Protein AF-A0A7W6DR89-F1 (afdb_monomer)

Radius of gyration: 9.44 Å; Cα contacts (8 Å, |Δi|>4): 34; chains: 1; bounding box: 13×13×31 Å

Structure (mmCIF, N/CA/C/O backbone):
data_AF-A0A7W6DR89-F1
#
_entry.id   AF-A0A7W6DR89-F1
#
loop_
_atom_site.group_PDB
_atom_site.id
_atom_site.type_symbol
_atom_site.label_atom_id
_atom_site.label_alt_id
_atom_site.label_comp_id
_atom_site.label_asym_id
_atom_site.label_entity_id
_atom_site.label_seq_id
_atom_site.pdbx_PDB_ins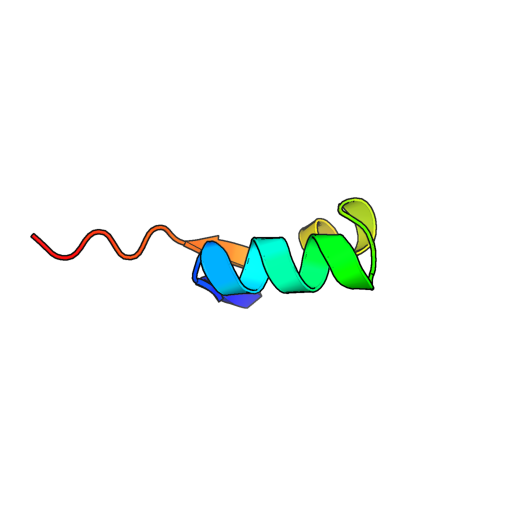_code
_atom_site.Cartn_x
_atom_site.Cartn_y
_atom_site.Cartn_z
_atom_site.occupancy
_atom_site.B_iso_or_equiv
_atom_site.auth_seq_id
_atom_site.auth_comp_id
_atom_site.auth_asym_id
_atom_site.auth_atom_id
_atom_site.pdbx_PDB_model_num
ATOM 1 N N . MET A 1 1 ? -5.079 -6.808 1.078 1.00 90.19 1 MET A N 1
ATOM 2 C CA . MET A 1 1 ? -4.274 -7.111 2.284 1.00 90.19 1 MET A CA 1
ATOM 3 C C . MET A 1 1 ? -4.130 -5.853 3.123 1.00 90.19 1 MET A C 1
ATOM 5 O O . MET A 1 1 ? -3.789 -4.815 2.567 1.00 90.19 1 MET A O 1
ATOM 9 N N . LEU A 1 2 ? -4.418 -5.915 4.425 1.00 92.31 2 LEU A N 1
ATOM 10 C CA . LEU A 1 2 ? -4.259 -4.752 5.304 1.00 92.31 2 LEU A CA 1
ATOM 11 C C . LEU A 1 2 ? -2.773 -4.467 5.520 1.00 92.31 2 LEU A C 1
ATOM 13 O O . LEU A 1 2 ? -2.016 -5.376 5.855 1.00 92.31 2 LEU A O 1
ATOM 17 N N . VAL A 1 3 ? -2.365 -3.217 5.330 1.00 92.06 3 VAL A N 1
ATOM 18 C CA . VAL A 1 3 ? -0.981 -2.775 5.545 1.00 92.06 3 VAL A CA 1
ATOM 19 C C . VAL A 1 3 ? -0.962 -1.431 6.270 1.00 92.06 3 VAL A C 1
ATOM 21 O O . VAL A 1 3 ? -1.866 -0.621 6.059 1.00 92.06 3 VAL A O 1
ATOM 24 N N . PRO A 1 4 ? 0.047 -1.146 7.108 1.00 94.56 4 PRO A N 1
ATOM 25 C CA . PRO A 1 4 ? 0.242 0.191 7.658 1.00 94.56 4 PRO A CA 1
ATOM 26 C C . PRO A 1 4 ? 0.277 1.250 6.552 1.00 94.56 4 PRO A C 1
ATOM 28 O O . PRO A 1 4 ? 0.856 1.005 5.493 1.00 94.56 4 PRO A O 1
ATOM 31 N N . LEU A 1 5 ? -0.283 2.435 6.807 1.00 92.56 5 LEU A N 1
ATOM 32 C CA . LEU A 1 5 ? -0.282 3.537 5.835 1.00 92.56 5 LEU A CA 1
ATOM 33 C C . LEU A 1 5 ? 1.123 3.823 5.272 1.00 92.56 5 LEU A C 1
ATOM 35 O O . LEU A 1 5 ? 1.280 3.920 4.062 1.00 92.56 5 LEU A O 1
ATOM 39 N N . ILE A 1 6 ? 2.151 3.831 6.125 1.00 93.38 6 ILE A N 1
ATOM 40 C CA . ILE A 1 6 ? 3.545 4.052 5.703 1.00 93.38 6 ILE A CA 1
ATOM 41 C C . ILE A 1 6 ? 4.049 2.988 4.709 1.00 93.38 6 ILE A C 1
ATOM 43 O O . ILE A 1 6 ? 4.767 3.285 3.752 1.00 93.38 6 ILE A O 1
ATOM 47 N N . ALA A 1 7 ? 3.635 1.732 4.895 1.00 94.25 7 ALA A N 1
ATOM 48 C CA . ALA A 1 7 ? 3.973 0.646 3.986 1.00 94.25 7 ALA A CA 1
ATOM 49 C C . ALA A 1 7 ? 3.196 0.777 2.670 1.00 94.25 7 ALA A C 1
ATOM 51 O O . ALA A 1 7 ? 3.764 0.574 1.600 1.00 94.25 7 ALA A O 1
ATOM 52 N N . PHE A 1 8 ? 1.920 1.170 2.735 1.00 95.88 8 PHE A N 1
ATOM 53 C CA . PHE A 1 8 ? 1.110 1.434 1.547 1.00 95.88 8 PHE A CA 1
ATOM 54 C C . PHE A 1 8 ? 1.715 2.534 0.668 1.00 95.88 8 PHE A C 1
ATOM 56 O O . PHE A 1 8 ? 1.789 2.366 -0.547 1.00 95.88 8 PHE A O 1
ATOM 63 N N . GLU A 1 9 ? 2.177 3.633 1.267 1.00 95.50 9 GLU A N 1
ATOM 64 C CA . GLU A 1 9 ? 2.828 4.735 0.548 1.00 95.50 9 GLU A CA 1
ATOM 65 C C . GLU A 1 9 ? 4.126 4.279 -0.121 1.00 95.50 9 GLU A C 1
ATOM 67 O O . GLU A 1 9 ? 4.358 4.572 -1.293 1.00 95.50 9 GLU A O 1
ATOM 72 N N . THR A 1 10 ? 4.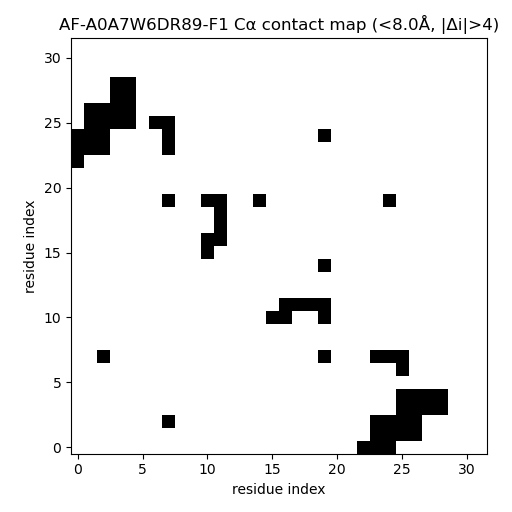928 3.478 0.584 1.00 96.62 10 THR A N 1
ATOM 73 C CA . THR A 1 10 ? 6.166 2.907 0.035 1.00 96.62 10 THR A CA 1
ATOM 74 C C . THR A 1 10 ? 5.874 2.011 -1.173 1.00 96.62 10 THR A C 1
ATOM 76 O O . THR A 1 10 ? 6.478 2.173 -2.230 1.00 96.62 10 THR A O 1
ATOM 79 N N . ILE A 1 11 ? 4.903 1.100 -1.058 1.00 95.50 11 ILE A N 1
ATOM 80 C CA . ILE A 1 11 ? 4.491 0.211 -2.155 1.00 95.50 11 ILE A CA 1
ATOM 81 C C . ILE A 1 11 ? 3.933 1.020 -3.333 1.00 95.50 11 ILE A C 1
ATOM 83 O O . ILE A 1 11 ? 4.275 0.743 -4.480 1.00 95.50 11 ILE A O 1
ATOM 87 N N . SER A 1 12 ? 3.106 2.031 -3.057 1.00 96.88 12 SER A N 1
ATOM 88 C CA . SER A 1 12 ? 2.524 2.905 -4.085 1.00 96.88 12 SER A CA 1
ATOM 89 C C . SER A 1 12 ? 3.591 3.701 -4.831 1.00 96.88 12 SER A C 1
ATOM 91 O O . SER A 1 12 ? 3.474 3.886 -6.036 1.00 96.88 12 SER A O 1
ATOM 93 N N . SER A 1 13 ? 4.644 4.136 -4.137 1.00 97.25 13 SER A N 1
ATOM 94 C CA . SER A 1 13 ? 5.778 4.844 -4.737 1.00 97.25 13 SER A CA 1
ATOM 95 C C . SER A 1 13 ? 6.608 3.939 -5.656 1.00 97.25 13 SER A C 1
ATOM 97 O O . SER A 1 13 ? 7.016 4.358 -6.735 1.00 97.25 13 SER A O 1
ATOM 99 N N . VAL A 1 14 ? 6.814 2.674 -5.268 1.00 97.75 14 VAL A N 1
ATOM 100 C CA . VAL A 1 14 ? 7.631 1.719 -6.039 1.00 97.75 14 VAL A CA 1
ATOM 101 C C . VAL A 1 14 ? 6.872 1.124 -7.228 1.00 97.75 14 VAL A C 1
ATOM 103 O O . VAL A 1 14 ? 7.433 0.991 -8.312 1.00 97.75 14 VAL A O 1
ATOM 106 N N . TYR A 1 15 ? 5.607 0.748 -7.034 1.00 95.69 15 TYR A N 1
ATOM 107 C CA . TYR A 1 15 ? 4.835 -0.043 -8.003 1.00 95.69 15 TYR A CA 1
ATOM 108 C C . TYR A 1 15 ? 3.649 0.709 -8.621 1.00 95.69 15 TYR A C 1
ATOM 110 O O . TYR A 1 15 ? 2.982 0.190 -9.517 1.00 95.69 15 TYR A O 1
ATOM 118 N N . GLY A 1 16 ? 3.376 1.928 -8.159 1.00 96.25 16 GLY A N 1
ATOM 119 C CA . GLY A 1 16 ? 2.247 2.740 -8.590 1.00 96.25 16 GLY A CA 1
ATOM 120 C C . GLY A 1 16 ? 0.999 2.551 -7.727 1.00 96.25 16 GLY A C 1
ATOM 121 O O . GLY A 1 16 ? 0.720 1.483 -7.176 1.00 96.25 16 GLY A O 1
ATOM 122 N N . GLU A 1 17 ? 0.203 3.615 -7.642 1.00 94.38 17 GLU A N 1
ATOM 123 C CA . GLU A 1 17 ? -1.002 3.665 -6.812 1.00 94.38 17 GLU A CA 1
ATOM 124 C C . GLU A 1 17 ? -2.067 2.648 -7.253 1.00 94.38 17 GLU A C 1
ATOM 126 O O . GLU A 1 17 ? -2.686 2.000 -6.410 1.00 94.38 17 GLU A O 1
ATOM 131 N N . SER A 1 18 ? -2.259 2.458 -8.564 1.00 96.25 18 SER A N 1
ATOM 132 C CA . SER A 1 18 ? -3.219 1.479 -9.096 1.00 96.25 18 SER A CA 1
ATOM 133 C C . SER A 1 18 ? -2.870 0.059 -8.663 1.00 96.25 18 SER A C 1
ATOM 135 O O . SER A 1 18 ? -3.738 -0.659 -8.173 1.00 96.25 18 SER A O 1
ATOM 137 N N . PHE A 1 19 ? -1.593 -0.320 -8.768 1.00 95.81 19 PHE A N 1
ATOM 138 C CA . PHE A 1 19 ? -1.108 -1.610 -8.284 1.00 95.81 19 PHE A CA 1
ATOM 139 C C . PHE A 1 19 ? -1.323 -1.740 -6.775 1.0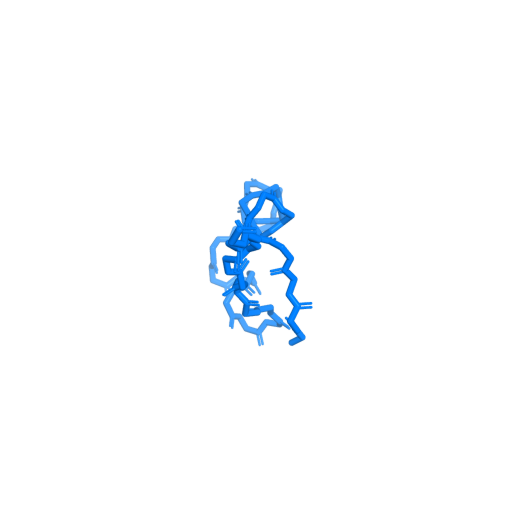0 95.81 19 PHE A C 1
ATOM 141 O O . PHE A 1 19 ? -1.850 -2.749 -6.302 1.0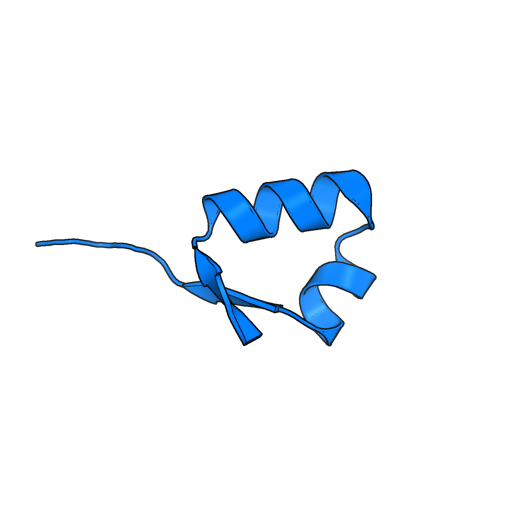0 95.81 19 PHE A O 1
ATOM 148 N N . ALA A 1 20 ? -0.96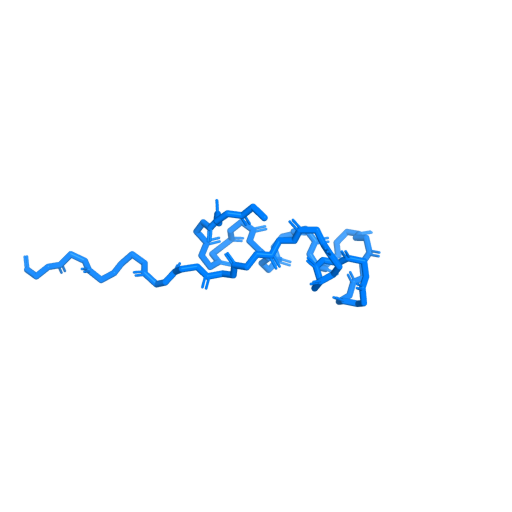7 -0.701 -6.015 1.00 96.50 20 ALA A N 1
ATOM 149 C CA . ALA A 1 20 ? -1.103 -0.727 -4.570 1.00 96.50 20 ALA A CA 1
ATOM 150 C C . ALA A 1 20 ? -2.566 -0.899 -4.129 1.00 96.50 20 ALA A C 1
ATOM 152 O O . ALA A 1 20 ? -2.846 -1.719 -3.259 1.00 96.50 20 ALA A O 1
ATOM 153 N N . LYS A 1 21 ? -3.512 -0.204 -4.770 1.00 95.00 21 LYS A N 1
ATOM 154 C CA . LYS A 1 21 ? -4.953 -0.299 -4.478 1.00 95.00 21 LYS A CA 1
ATOM 155 C C . LYS A 1 21 ? -5.577 -1.641 -4.863 1.00 95.00 21 LYS A C 1
ATOM 157 O O . LYS A 1 21 ? -6.555 -2.041 -4.238 1.00 95.00 21 LYS A O 1
ATOM 162 N N . THR A 1 22 ? -5.039 -2.342 -5.863 1.00 97.38 22 THR A N 1
ATOM 163 C CA . THR A 1 22 ? -5.524 -3.680 -6.242 1.00 97.38 22 THR A CA 1
ATOM 164 C C . THR A 1 22 ? -5.254 -4.711 -5.146 1.00 97.38 22 THR A C 1
ATOM 166 O O . THR A 1 22 ? -6.097 -5.567 -4.885 1.00 97.38 22 THR A O 1
ATOM 169 N N . TRP A 1 23 ? -4.094 -4.629 -4.489 1.00 94.56 23 TRP A N 1
ATOM 170 C CA . TRP A 1 23 ? -3.616 -5.685 -3.588 1.00 94.56 23 TRP A CA 1
ATOM 171 C C . TRP A 1 23 ? -3.628 -5.293 -2.107 1.00 94.56 23 TRP A C 1
ATOM 173 O O . TRP A 1 23 ? -3.734 -6.160 -1.230 1.00 94.56 23 TRP A O 1
ATOM 183 N N . PHE A 1 24 ? -3.569 -3.999 -1.797 1.00 94.56 24 PHE A N 1
ATOM 184 C CA . PHE A 1 24 ? -3.363 -3.484 -0.449 1.00 94.56 24 PHE A CA 1
ATOM 185 C C . PHE A 1 24 ? -4.430 -2.465 -0.047 1.00 94.56 24 PHE A C 1
ATOM 187 O O . PHE A 1 24 ? -4.939 -1.692 -0.852 1.00 94.56 24 PHE A O 1
ATOM 194 N N . GLN A 1 25 ? -4.759 -2.464 1.241 1.00 92.88 25 GLN A N 1
ATOM 195 C CA . GL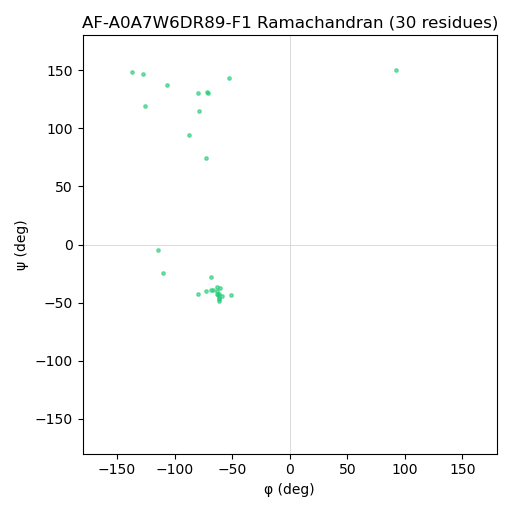N A 1 25 ? -5.654 -1.493 1.859 1.00 92.88 25 GLN A CA 1
ATOM 196 C C . GLN A 1 25 ? -4.920 -0.859 3.046 1.00 92.88 25 GLN A C 1
ATOM 198 O O . GLN A 1 25 ? -4.524 -1.591 3.961 1.00 92.88 25 GLN A O 1
ATOM 203 N N . PRO A 1 26 ? -4.698 0.469 3.043 1.00 93.31 26 PRO A N 1
ATOM 204 C CA . PRO A 1 26 ? -3.981 1.130 4.119 1.00 93.31 26 PRO A CA 1
ATOM 205 C C . PRO A 1 26 ? -4.839 1.177 5.382 1.00 93.31 26 PRO A C 1
ATOM 207 O O . PRO A 1 26 ? -5.988 1.619 5.355 1.00 93.31 26 PRO A O 1
ATOM 210 N N . ILE A 1 27 ? -4.255 0.783 6.508 1.00 91.69 27 ILE A N 1
ATOM 211 C CA . ILE A 1 27 ? -4.814 1.017 7.835 1.00 91.69 27 ILE A CA 1
ATOM 212 C C . ILE A 1 27 ? -4.016 2.111 8.535 1.00 91.69 27 ILE A C 1
ATOM 214 O O . ILE A 1 27 ? -2.782 2.152 8.488 1.00 91.69 27 ILE A O 1
ATOM 218 N N . LYS A 1 28 ? -4.731 3.014 9.2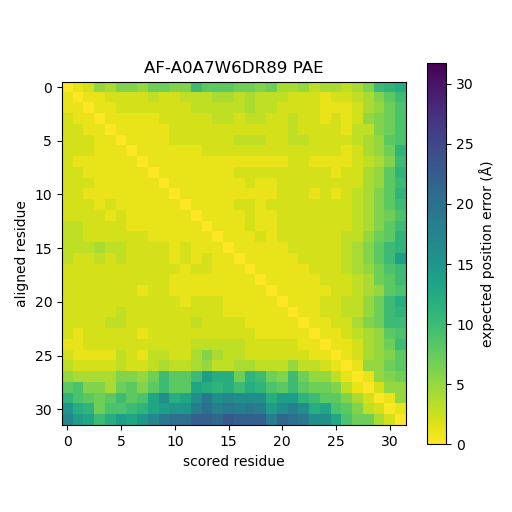07 1.00 82.31 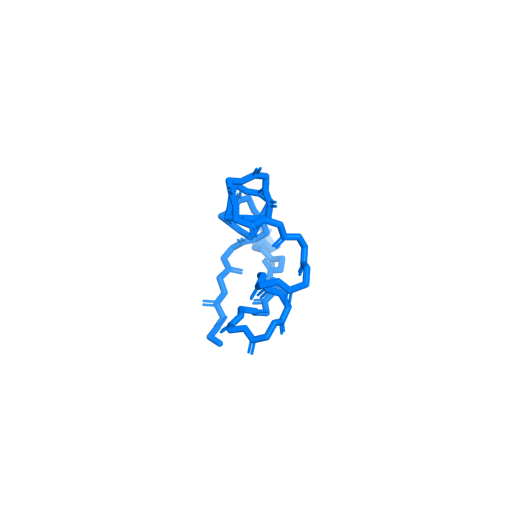28 LYS A N 1
ATOM 219 C CA . LYS A 1 28 ? -4.100 3.969 10.111 1.00 82.31 28 LYS A CA 1
ATOM 220 C C . LYS A 1 28 ? -3.801 3.237 11.416 1.00 82.31 28 LYS A C 1
ATOM 222 O O . LYS A 1 28 ? -4.723 2.828 12.115 1.00 82.31 28 LYS A O 1
ATOM 227 N N . LEU A 1 29 ? -2.522 3.085 11.747 1.00 68.19 29 LEU A N 1
ATOM 228 C CA . LEU A 1 29 ? -2.084 2.717 13.093 1.00 68.19 29 LEU A CA 1
ATOM 229 C C . LEU A 1 29 ? -2.278 3.939 14.000 1.00 68.19 29 LEU A C 1
ATOM 231 O O . LEU A 1 29 ? -1.338 4.654 14.321 1.00 68.19 29 LEU A O 1
ATOM 235 N N . VAL A 1 30 ? -3.529 4.229 14.350 1.00 66.25 30 VAL A N 1
ATOM 236 C CA . VAL A 1 30 ? -3.839 5.142 15.451 1.00 66.25 30 VAL A CA 1
ATOM 237 C C . VAL A 1 30 ? -3.872 4.282 16.707 1.00 66.25 30 VAL A C 1
ATOM 239 O O . VAL A 1 30 ? -4.881 3.640 16.991 1.00 66.25 30 VAL A O 1
ATOM 242 N N . GLN A 1 31 ? -2.749 4.205 17.422 1.00 55.69 31 GLN A N 1
ATOM 243 C CA . GLN A 1 31 ? -2.768 3.776 18.820 1.00 55.69 31 GLN A CA 1
ATOM 244 C C . GLN A 1 31 ? -3.205 4.975 19.670 1.00 55.69 31 GLN A C 1
ATOM 246 O O . GLN A 1 31 ? -2.738 6.092 19.451 1.00 55.69 31 GLN A O 1
ATOM 251 N N . ARG A 1 32 ? -4.182 4.733 20.546 1.00 46.06 32 ARG A N 1
ATOM 252 C CA . ARG A 1 32 ? -4.757 5.699 21.488 1.00 46.06 32 ARG A CA 1
ATOM 253 C C . ARG A 1 32 ? -3.829 5.922 22.673 1.00 46.06 32 ARG A C 1
ATOM 255 O O . ARG A 1 32 ? -3.172 4.931 23.062 1.00 46.06 32 ARG A O 1
#

Secondary structure (DSSP, 8-state):
-EEEHHHHHHHHHHH-HHHHHHH-EEE-----

Organism: NCBI:txid943940

Nearest PDB structures (foldseek):
  8bgk-assembly1_B  TM=6.838E-01  e=1.257E+00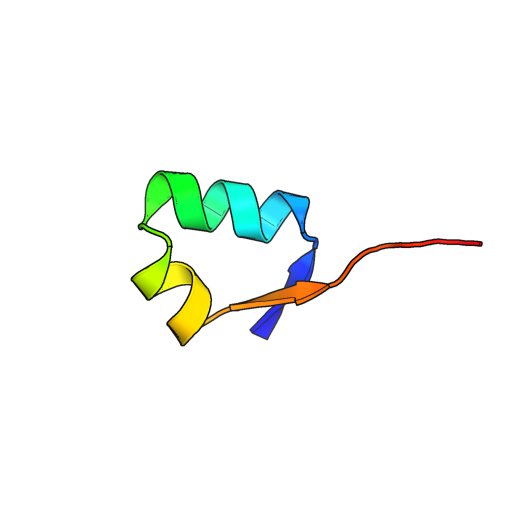  Magallana gigas
  6wnl-assembly2_B  TM=6.599E-01  e=5.335E+00  Homo sapiens

Sequence (32 aa):
MLVPLIAFETISSVYGESFAKTWFQPIKLVQR

Mean predicted aligned error: 3.76 Å

Foldseek 3Di:
DEDAPVVLVVCCVVPNNVVSVVPYDHDHPDDD

pLDDT: mean 89.92, std 12.4, range [46.06, 97.75]

Solvent-accessible surface area (backbone atoms only — not comparable to full-atom values): 1931 Å² total; per-residue (Å²): 81,84,35,50,42,73,56,42,52,52,46,21,71,76,67,33,58,70,57,33,60,75,56,42,43,65,37,82,86,76,81,130